Protein AF-A0A712CM48-F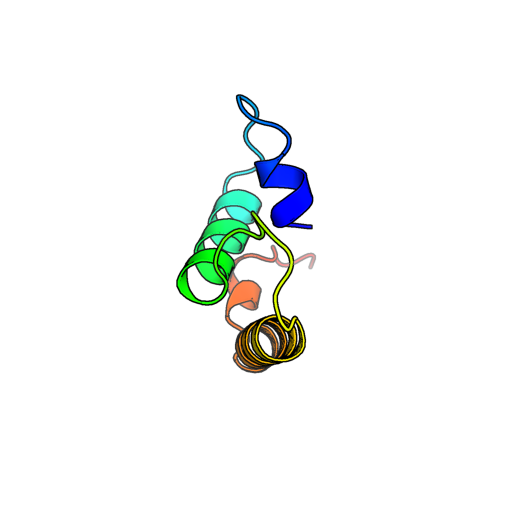1 (afdb_monomer_lite)

Foldseek 3Di:
DLLVVVVVPPDDDDPLVVVVSVVLCVLAPHCPDDDDCVSSVVSVVVCVVVVVSVVSDDPPD

Sequence (61 aa):
ACQGI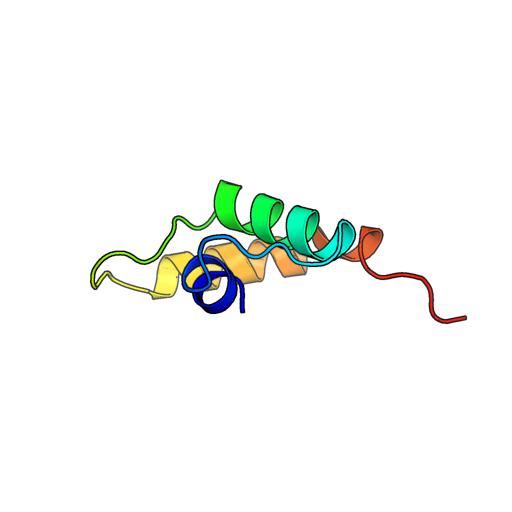DLREGLTSSPLLEQARQTLREQVAHYTQDRFFAPDIECATALLAQGALQRLVPDFM

pLDDT: mean 94.29, std 6.64, range [53.88, 98.44]

Secondary structure (DSSP, 8-state):
-HHHHHTSTT----HHHHHHHHHHHTTS----S----HHHHHHHHHHHHTTTTGGGSPP--

InterPro domains:
  IPR008948 L-Aspartase-like [SSF48557] (1-59)

Radius 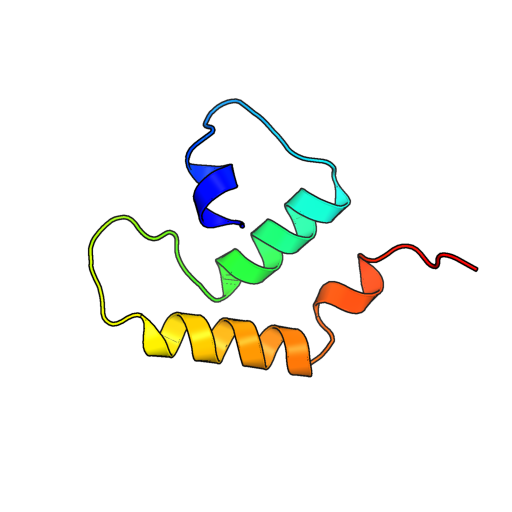of gyration: 12.67 Å; chains: 1; bounding box: 32×32×24 Å

Structure (mmCIF, N/CA/C/O backbone):
data_AF-A0A712CM48-F1
#
_entry.id   AF-A0A712CM48-F1
#
loop_
_atom_site.group_PDB
_atom_site.id
_atom_site.type_symbol
_atom_site.label_atom_id
_atom_site.label_alt_id
_atom_site.label_comp_id
_atom_site.label_asym_id
_atom_site.label_entity_id
_atom_site.label_seq_id
_atom_site.pdbx_PDB_ins_code
_atom_site.Cartn_x
_atom_site.Cartn_y
_atom_site.Cartn_z
_atom_site.occupancy
_atom_site.B_iso_or_equiv
_atom_site.auth_seq_id
_atom_site.auth_comp_id
_atom_site.auth_asym_id
_atom_site.auth_atom_id
_atom_site.pdbx_PDB_model_num
ATOM 1 N N . ALA A 1 1 ? -0.064 -2.084 3.661 1.00 90.88 1 ALA A N 1
ATOM 2 C CA . ALA A 1 1 ? -0.438 -0.863 4.411 1.00 90.88 1 ALA A CA 1
ATOM 3 C C . ALA A 1 1 ? -1.876 -0.423 4.129 1.00 90.88 1 ALA A C 1
ATOM 5 O O . ALA A 1 1 ? -2.641 -0.356 5.078 1.00 90.88 1 ALA A O 1
ATOM 6 N N . CYS A 1 2 ? -2.269 -0.185 2.869 1.00 95.62 2 CYS A N 1
ATOM 7 C CA . CYS A 1 2 ? -3.582 0.373 2.492 1.00 95.62 2 CYS A CA 1
ATOM 8 C C . CYS A 1 2 ? -4.792 -0.286 3.177 1.00 95.62 2 CYS A C 1
ATOM 10 O O . CYS A 1 2 ? -5.622 0.420 3.731 1.00 95.62 2 CYS A O 1
ATOM 12 N N . GLN A 1 3 ? -4.840 -1.620 3.248 1.00 95.62 3 GLN A N 1
ATOM 13 C CA . GLN A 1 3 ? -5.905 -2.334 3.964 1.00 95.62 3 GLN A CA 1
ATOM 14 C C . GLN A 1 3 ? -6.000 -1.936 5.446 1.00 95.62 3 GLN A C 1
ATOM 16 O O . GLN A 1 3 ? -7.087 -1.709 5.954 1.00 95.62 3 GLN A O 1
ATOM 21 N N . GLY A 1 4 ? -4.866 -1.808 6.140 1.00 95.56 4 GLY A N 1
ATOM 22 C CA . GLY A 1 4 ? -4.840 -1.392 7.544 1.00 95.56 4 GLY A CA 1
ATOM 23 C C . GLY A 1 4 ? -5.249 0.066 7.757 1.00 95.56 4 GLY A C 1
ATOM 24 O O . GLY A 1 4 ? -5.725 0.398 8.835 1.00 95.56 4 GLY A O 1
ATOM 25 N N . ILE A 1 5 ? -5.087 0.926 6.745 1.00 94.81 5 ILE A N 1
ATOM 26 C CA . ILE A 1 5 ? -5.608 2.301 6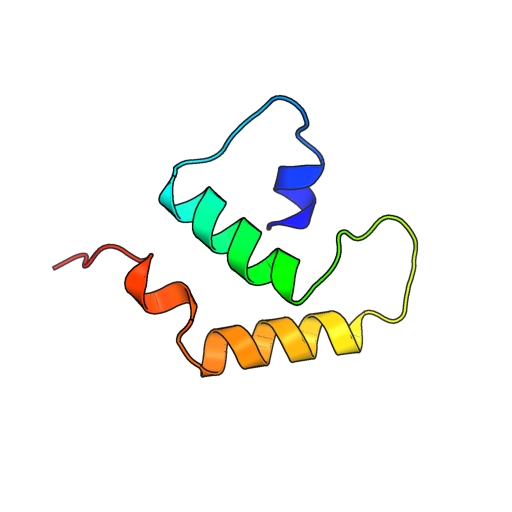.772 1.00 94.81 5 ILE A CA 1
ATOM 27 C C . ILE A 1 5 ? -7.129 2.275 6.613 1.00 94.81 5 ILE A C 1
ATOM 29 O O . ILE A 1 5 ? -7.818 2.920 7.392 1.00 94.81 5 ILE A O 1
ATOM 33 N N . ASP A 1 6 ? -7.650 1.480 5.675 1.00 94.00 6 ASP A N 1
ATOM 34 C CA . ASP A 1 6 ? -9.097 1.349 5.456 1.00 94.00 6 ASP A CA 1
ATOM 35 C C . ASP A 1 6 ? -9.832 0.854 6.716 1.00 94.00 6 ASP A C 1
ATOM 37 O O . ASP A 1 6 ? -10.937 1.296 6.999 1.00 94.00 6 ASP A O 1
ATOM 41 N N . LEU A 1 7 ? -9.199 -0.017 7.513 1.00 95.44 7 LEU A N 1
ATOM 42 C CA . LEU A 1 7 ? -9.753 -0.515 8.781 1.00 95.44 7 LEU A CA 1
ATOM 43 C C . LEU A 1 7 ? -9.789 0.539 9.906 1.00 95.44 7 LEU A C 1
ATOM 45 O O . LEU A 1 7 ? -10.336 0.278 10.975 1.00 95.44 7 LEU A O 1
ATOM 49 N N . ARG A 1 8 ? -9.193 1.718 9.700 1.00 94.50 8 ARG A N 1
ATOM 50 C CA . ARG A 1 8 ? -9.211 2.845 10.643 1.00 94.50 8 ARG A CA 1
ATOM 51 C C . ARG A 1 8 ? -10.233 3.889 10.198 1.00 94.50 8 ARG A C 1
ATOM 53 O O . ARG A 1 8 ? -9.892 5.060 10.028 1.00 94.50 8 ARG A O 1
ATOM 60 N N . GLU A 1 9 ? -11.470 3.447 9.986 1.00 84.12 9 GLU A N 1
ATOM 61 C CA . GLU A 1 9 ? -12.565 4.305 9.529 1.00 84.12 9 GLU A CA 1
ATOM 62 C C . GLU A 1 9 ? -12.681 5.594 10.361 1.00 84.12 9 GLU A C 1
ATOM 64 O O . GLU A 1 9 ? -12.524 5.594 11.583 1.00 84.12 9 GLU A O 1
ATOM 69 N N . GLY A 1 10 ? -12.930 6.715 9.679 1.00 88.12 10 GLY A N 1
ATOM 70 C CA . GLY A 1 10 ? -13.012 8.046 10.289 1.00 88.12 10 GLY A CA 1
ATOM 71 C C . GLY A 1 10 ? -11.670 8.766 10.464 1.00 88.12 10 GLY A C 1
ATOM 72 O O . GLY A 1 10 ? -11.664 9.944 10.817 1.00 88.12 10 GLY A O 1
ATOM 73 N N . LEU A 1 11 ? -10.541 8.107 10.183 1.00 93.00 11 LEU A N 1
ATOM 74 C CA . LEU A 1 11 ? -9.220 8.734 10.157 1.00 93.00 11 LEU A CA 1
ATOM 75 C C . LEU A 1 11 ? -8.708 8.875 8.722 1.00 93.00 11 LEU A C 1
ATOM 77 O O . LEU A 1 11 ? -8.944 8.020 7.873 1.00 93.00 11 LEU A O 1
ATOM 81 N N . THR A 1 12 ? -7.955 9.942 8.471 1.00 93.56 12 THR A N 1
ATOM 82 C CA . THR A 1 12 ? -7.288 10.197 7.188 1.00 93.56 12 THR A CA 1
ATOM 83 C C . THR A 1 12 ? -5.779 10.250 7.379 1.00 93.56 12 THR A C 1
ATOM 85 O O . THR A 1 12 ? -5.289 10.761 8.389 1.00 93.56 12 THR A O 1
ATOM 88 N N . SER A 1 13 ? -5.032 9.743 6.404 1.00 95.12 13 SER A N 1
ATOM 89 C CA . SER A 1 13 ? -3.582 9.902 6.328 1.00 95.12 13 SER A CA 1
ATOM 90 C C . SER A 1 13 ? -3.190 11.269 5.747 1.00 95.12 13 SER A C 1
ATOM 92 O O . SER A 1 13 ? -4.029 12.149 5.542 1.00 95.12 13 SER A O 1
ATOM 94 N N . SER A 1 14 ? -1.896 11.472 5.488 1.00 95.81 14 SER A N 1
ATOM 95 C CA . SER A 1 14 ? -1.414 12.671 4.799 1.00 95.81 14 SER A CA 1
ATOM 96 C C . SER A 1 14 ? -1.851 12.680 3.322 1.00 95.81 14 SER A C 1
ATOM 98 O O . SER A 1 14 ? -2.043 11.611 2.735 1.00 95.81 14 SER A O 1
ATOM 100 N N . PRO A 1 15 ? -1.959 13.855 2.668 1.00 95.62 15 PRO A N 1
ATOM 101 C CA . PRO A 1 15 ? -2.466 13.948 1.295 1.00 95.62 15 PRO A CA 1
ATOM 102 C C . PRO A 1 15 ? -1.731 13.072 0.267 1.00 95.62 15 PRO A C 1
ATOM 104 O O . PRO A 1 15 ? -2.365 12.510 -0.623 1.00 95.62 15 PRO A O 1
ATOM 107 N N . LEU A 1 16 ? -0.405 12.929 0.382 1.00 96.12 16 LEU A N 1
ATOM 108 C CA . LEU A 1 16 ? 0.389 12.081 -0.520 1.00 96.12 16 LEU A CA 1
ATOM 109 C C . LEU A 1 16 ? 0.129 10.587 -0.281 1.00 96.12 16 LEU A C 1
ATOM 111 O O . LEU A 1 16 ? 0.081 9.807 -1.232 1.00 96.12 16 LEU A O 1
ATOM 115 N N . LEU A 1 17 ? -0.089 10.188 0.976 1.00 96.12 17 LEU A N 1
ATOM 116 C CA . LEU A 1 17 ? -0.418 8.806 1.321 1.00 96.12 17 LEU A CA 1
ATOM 117 C C . LEU A 1 17 ? -1.848 8.439 0.912 1.00 96.12 17 LEU A C 1
ATOM 119 O O . LEU A 1 17 ? -2.068 7.317 0.462 1.00 96.12 17 LEU A O 1
ATOM 123 N N . GLU A 1 18 ? -2.800 9.372 0.988 1.00 96.69 18 GLU A N 1
ATOM 124 C CA . GLU A 1 18 ? -4.153 9.156 0.460 1.00 96.69 18 GLU A CA 1
ATOM 125 C C . GLU A 1 18 ? -4.151 8.995 -1.063 1.00 96.69 18 GLU A C 1
ATOM 127 O O . GLU A 1 18 ? -4.795 8.083 -1.578 1.00 96.69 18 GLU A O 1
ATOM 132 N N . GLN A 1 19 ? -3.353 9.793 -1.784 1.00 96.88 19 GLN A N 1
ATOM 133 C CA . GLN A 1 19 ? -3.159 9.600 -3.225 1.00 96.88 19 GLN A CA 1
ATOM 134 C C . GLN A 1 19 ? -2.558 8.226 -3.532 1.00 96.88 19 GLN A C 1
ATOM 136 O O . GLN A 1 19 ? -3.072 7.513 -4.386 1.00 96.88 19 GLN A O 1
ATOM 141 N N . ALA A 1 20 ? -1.512 7.810 -2.811 1.00 97.25 20 ALA A N 1
ATOM 142 C CA . ALA A 1 20 ? -0.912 6.491 -3.006 1.00 97.25 20 ALA A CA 1
ATOM 143 C C . ALA A 1 20 ? -1.911 5.353 -2.724 1.00 97.25 20 ALA A C 1
ATOM 145 O O . ALA A 1 20 ? -1.966 4.368 -3.466 1.00 97.25 20 ALA A O 1
ATOM 146 N N . ARG A 1 21 ? -2.730 5.498 -1.674 1.00 96.88 21 ARG A N 1
ATOM 147 C CA . ARG A 1 21 ? -3.792 4.547 -1.329 1.00 96.88 21 ARG A CA 1
ATOM 148 C C . ARG A 1 21 ? -4.837 4.460 -2.438 1.00 96.88 21 ARG A C 1
ATOM 150 O O . ARG A 1 21 ? -5.205 3.350 -2.821 1.00 96.88 21 ARG A O 1
ATOM 157 N N . GLN A 1 22 ? -5.281 5.600 -2.963 1.00 96.81 22 GLN A N 1
ATOM 158 C CA . GLN A 1 22 ? -6.259 5.661 -4.046 1.00 96.81 22 GLN A CA 1
ATOM 159 C C . GLN A 1 22 ? -5.722 5.027 -5.332 1.00 96.81 22 GLN A C 1
ATOM 161 O O . GLN A 1 22 ? -6.383 4.149 -5.879 1.00 96.81 22 GLN A O 1
ATOM 166 N N . THR A 1 23 ? -4.494 5.361 -5.738 1.00 97.44 23 THR A N 1
ATOM 167 C CA . THR A 1 23 ? -3.830 4.762 -6.908 1.00 97.44 23 THR A CA 1
ATOM 168 C C . THR A 1 23 ? -3.761 3.235 -6.808 1.00 97.44 23 THR A C 1
ATOM 170 O O . THR A 1 23 ? -4.001 2.537 -7.789 1.00 97.44 23 THR A O 1
ATOM 173 N N . LEU A 1 24 ? -3.493 2.679 -5.618 1.00 97.69 24 LEU A N 1
ATOM 174 C CA . LEU A 1 24 ? -3.555 1.227 -5.426 1.00 97.69 24 LEU A CA 1
ATOM 175 C C . LEU A 1 24 ? -4.991 0.692 -5.542 1.00 97.69 24 LEU A C 1
ATOM 177 O O . LEU A 1 24 ? -5.197 -0.364 -6.130 1.00 97.69 24 LEU A O 1
ATOM 181 N N . ARG A 1 25 ? -5.981 1.387 -4.972 1.00 97.50 25 ARG A N 1
ATOM 182 C CA . ARG A 1 25 ? -7.386 0.939 -4.924 1.00 97.50 25 ARG A CA 1
ATOM 183 C C . ARG A 1 25 ? -8.085 0.948 -6.280 1.00 97.50 25 ARG A C 1
ATOM 185 O O . ARG A 1 25 ? -9.032 0.189 -6.455 1.00 97.50 25 ARG A O 1
ATOM 192 N N . GLU A 1 26 ? -7.588 1.729 -7.234 1.00 97.19 26 GLU A N 1
ATOM 193 C CA . GLU A 1 26 ? -8.008 1.659 -8.639 1.00 97.19 26 GLU A CA 1
ATOM 194 C C . GLU A 1 26 ? -7.668 0.309 -9.292 1.00 97.19 26 GLU A C 1
ATOM 196 O O . GLU A 1 26 ? -8.340 -0.092 -10.237 1.00 97.19 26 GLU A O 1
ATOM 201 N N . GLN A 1 27 ? -6.657 -0.404 -8.780 1.00 96.31 27 GLN A N 1
ATOM 202 C CA . GLN A 1 27 ? -6.194 -1.690 -9.320 1.00 96.31 27 GLN A CA 1
ATOM 203 C C . GLN A 1 27 ? -6.497 -2.875 -8.392 1.00 96.31 27 GLN A C 1
ATOM 205 O O . GLN A 1 27 ? -6.739 -3.985 -8.854 1.00 96.31 27 GLN A O 1
ATOM 210 N N . VAL A 1 28 ? -6.480 -2.651 -7.076 1.00 97.00 28 VAL A N 1
ATOM 211 C CA . VAL A 1 28 ? -6.612 -3.683 -6.043 1.00 97.00 28 VAL A CA 1
ATOM 212 C C . VAL A 1 28 ? -7.725 -3.297 -5.079 1.00 97.00 28 VAL A C 1
ATOM 214 O O . VAL A 1 28 ? -7.549 -2.448 -4.194 1.00 97.00 28 VAL A O 1
ATOM 217 N N . ALA A 1 29 ? -8.870 -3.962 -5.219 1.00 95.69 29 ALA A N 1
ATOM 218 C CA . ALA A 1 29 ? -10.042 -3.732 -4.386 1.00 95.69 29 ALA A CA 1
ATOM 219 C C . ALA A 1 29 ? -9.760 -3.985 -2.894 1.00 95.69 29 ALA A C 1
ATOM 221 O O . ALA A 1 29 ? -8.878 -4.765 -2.518 1.00 95.69 29 ALA A O 1
ATOM 222 N N . HIS A 1 30 ? -10.551 -3.352 -2.025 1.00 95.25 30 HIS A N 1
ATOM 223 C CA . HIS A 1 30 ? -10.510 -3.619 -0.588 1.00 95.25 30 HIS A CA 1
ATOM 224 C C . HIS A 1 30 ? -10.712 -5.117 -0.296 1.00 95.25 30 HIS A C 1
ATOM 226 O O . HIS A 1 30 ? -11.462 -5.817 -0.986 1.00 95.25 30 HIS A O 1
ATOM 232 N N . TYR A 1 31 ? -10.005 -5.631 0.707 1.00 95.56 31 TYR A N 1
ATOM 233 C CA . TYR A 1 31 ? -10.057 -7.041 1.077 1.00 95.56 31 TYR A CA 1
ATOM 234 C C . TYR A 1 31 ? -11.138 -7.267 2.139 1.00 95.56 31 TYR A C 1
ATOM 236 O O . TYR A 1 31 ? -10.882 -7.136 3.331 1.00 95.56 31 TYR A O 1
ATOM 244 N N . THR A 1 32 ? -12.369 -7.536 1.697 1.00 93.19 32 THR A N 1
ATOM 245 C CA . THR A 1 32 ? -13.526 -7.772 2.583 1.00 93.19 32 THR A CA 1
ATOM 246 C C . THR A 1 32 ? -13.660 -9.224 3.032 1.00 93.19 32 THR A C 1
ATOM 248 O O . THR A 1 32 ? -14.108 -9.491 4.141 1.00 93.19 32 THR A O 1
ATOM 251 N N . GLN A 1 33 ? -13.309 -10.158 2.155 1.00 94.88 33 GLN A N 1
ATOM 252 C CA . GLN A 1 33 ? -13.427 -11.595 2.360 1.00 94.88 33 GLN A CA 1
ATOM 253 C C . GLN A 1 33 ? -12.235 -12.291 1.726 1.00 94.88 33 GLN A C 1
ATOM 255 O O . GLN A 1 33 ? -11.594 -11.735 0.825 1.00 94.88 33 GLN A O 1
ATOM 260 N N . ASP A 1 34 ? -11.988 -13.521 2.166 1.00 96.19 34 ASP A N 1
ATOM 261 C CA . ASP A 1 34 ? -10.888 -14.286 1.622 1.00 96.19 34 ASP A CA 1
ATOM 262 C C . ASP A 1 34 ? -11.063 -14.548 0.130 1.00 96.19 34 ASP A C 1
ATOM 264 O O . ASP A 1 34 ? -12.111 -14.983 -0.349 1.00 96.19 34 ASP A O 1
ATOM 268 N N . ARG A 1 35 ? -10.002 -14.248 -0.615 1.00 95.94 35 ARG A N 1
ATOM 269 C CA . ARG A 1 35 ? -9.896 -14.498 -2.050 1.00 95.94 35 ARG A CA 1
ATOM 270 C C . ARG A 1 35 ? -8.478 -14.919 -2.384 1.00 95.94 35 ARG A C 1
ATOM 272 O O . ARG A 1 35 ? -7.552 -14.724 -1.599 1.00 95.94 35 ARG A O 1
ATOM 279 N N . PHE A 1 36 ? -8.299 -15.471 -3.578 1.00 96.81 36 PHE A N 1
ATOM 280 C CA . PHE A 1 36 ? -6.963 -1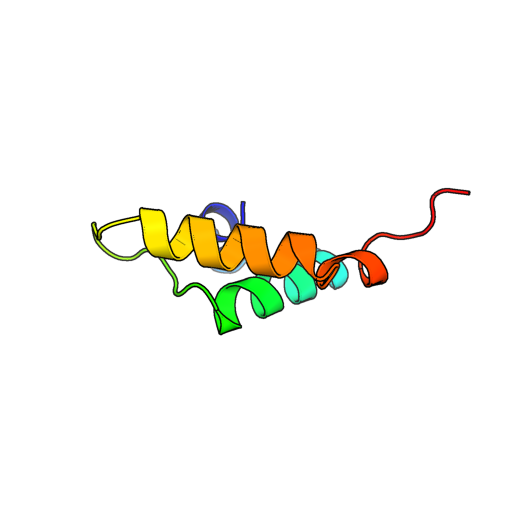5.741 -4.084 1.00 96.81 36 PHE A CA 1
ATOM 281 C C . PHE A 1 36 ? -6.179 -14.426 -4.180 1.00 96.81 36 PHE A C 1
ATOM 283 O O . PHE A 1 36 ? -6.583 -13.512 -4.892 1.00 96.81 36 PHE A O 1
ATOM 290 N N . PHE A 1 37 ? -5.095 -14.324 -3.410 1.00 95.56 37 PHE A N 1
ATOM 291 C CA . PHE A 1 37 ? -4.413 -13.052 -3.152 1.00 95.56 37 PHE A CA 1
ATOM 292 C C . PHE A 1 37 ? -3.295 -12.744 -4.160 1.00 95.56 37 PHE A C 1
ATOM 294 O O . PHE A 1 37 ? -2.864 -11.601 -4.277 1.00 95.56 37 PHE A O 1
ATOM 301 N N . ALA A 1 38 ? -2.813 -13.750 -4.900 1.00 97.94 38 ALA A N 1
ATOM 302 C CA . ALA A 1 38 ? -1.716 -13.568 -5.854 1.00 97.94 38 ALA A CA 1
ATOM 303 C C . ALA A 1 38 ? -1.996 -12.489 -6.926 1.00 97.94 38 ALA A C 1
ATOM 305 O O . ALA A 1 38 ? -1.108 -11.665 -7.135 1.00 97.94 38 ALA A O 1
ATOM 306 N N . PRO A 1 39 ? -3.205 -12.384 -7.521 1.00 97.69 39 PRO A N 1
ATOM 307 C CA . PRO A 1 39 ? -3.510 -11.333 -8.493 1.00 97.69 39 PRO A CA 1
ATOM 308 C C . PRO A 1 39 ? -3.372 -9.922 -7.907 1.00 97.69 39 PRO A C 1
ATOM 310 O O . PRO A 1 39 ? -2.858 -9.022 -8.564 1.00 97.69 39 PRO A O 1
ATOM 313 N N . ASP A 1 40 ? -3.760 -9.730 -6.642 1.00 97.81 40 ASP A N 1
ATOM 314 C CA . ASP A 1 40 ? -3.624 -8.439 -5.962 1.00 97.81 40 ASP A CA 1
ATOM 315 C C . ASP A 1 40 ? -2.149 -8.058 -5.769 1.00 97.81 40 ASP A C 1
ATOM 317 O O . ASP A 1 40 ? -1.774 -6.893 -5.929 1.00 97.81 40 ASP A O 1
ATOM 321 N N . ILE A 1 41 ? -1.301 -9.044 -5.442 1.00 97.75 41 ILE A N 1
ATOM 322 C CA . ILE A 1 41 ? 0.150 -8.853 -5.327 1.00 97.75 41 ILE A CA 1
ATOM 323 C C . ILE A 1 41 ? 0.737 -8.496 -6.692 1.00 97.75 41 ILE A C 1
ATOM 325 O O . ILE A 1 41 ? 1.474 -7.520 -6.789 1.00 97.75 41 ILE A O 1
ATOM 329 N N . GLU A 1 42 ? 0.390 -9.236 -7.744 1.00 98.44 42 GLU A N 1
ATOM 330 C CA . GLU A 1 42 ? 0.885 -9.001 -9.105 1.00 98.44 42 GLU A CA 1
ATOM 331 C C . GLU A 1 42 ? 0.519 -7.598 -9.610 1.00 98.44 42 GLU A C 1
ATOM 333 O O . GLU A 1 42 ? 1.392 -6.871 -10.094 1.00 98.44 42 GLU A O 1
ATOM 338 N N . CYS A 1 43 ? -0.733 -7.168 -9.422 1.00 97.81 43 CYS A N 1
ATOM 339 C CA . CYS A 1 43 ? -1.177 -5.812 -9.752 1.00 97.81 43 CYS A CA 1
ATOM 340 C C . CYS A 1 43 ? -0.396 -4.746 -8.971 1.00 97.81 43 CYS A C 1
ATOM 342 O O . CYS A 1 43 ? 0.074 -3.766 -9.557 1.00 97.81 43 CYS A O 1
ATOM 344 N N . ALA A 1 44 ? -0.211 -4.935 -7.661 1.00 97.94 44 ALA A N 1
ATOM 345 C CA . ALA A 1 44 ? 0.560 -4.008 -6.836 1.00 97.94 44 ALA A CA 1
ATOM 346 C C . ALA A 1 44 ? 2.036 -3.940 -7.272 1.00 97.94 44 ALA A C 1
ATOM 348 O O . ALA A 1 44 ? 2.609 -2.852 -7.355 1.00 97.94 44 ALA A O 1
ATOM 349 N N . THR A 1 45 ? 2.652 -5.078 -7.598 1.00 98.19 45 THR A N 1
ATOM 350 C CA . THR A 1 45 ? 4.029 -5.151 -8.100 1.00 98.19 45 THR A CA 1
ATOM 351 C C . THR A 1 45 ? 4.174 -4.449 -9.448 1.00 98.19 45 THR A C 1
ATOM 353 O O . THR A 1 45 ? 5.118 -3.680 -9.630 1.00 98.19 45 THR A O 1
ATOM 356 N N . ALA A 1 46 ? 3.235 -4.651 -10.376 1.00 98.00 46 ALA A N 1
ATOM 357 C CA . ALA A 1 46 ? 3.248 -3.979 -11.672 1.00 98.00 46 ALA A CA 1
ATOM 358 C C . ALA A 1 46 ? 3.147 -2.451 -11.526 1.00 98.00 46 ALA A C 1
ATOM 360 O O . ALA A 1 46 ? 3.883 -1.716 -12.185 1.00 98.00 46 ALA A O 1
ATOM 361 N N . LEU A 1 47 ? 2.297 -1.972 -10.615 1.00 97.06 47 LEU A N 1
ATOM 362 C CA . LEU A 1 47 ? 2.138 -0.548 -10.311 1.00 97.06 47 LEU A CA 1
ATOM 363 C C . LEU A 1 47 ? 3.440 0.078 -9.783 1.00 97.06 47 LEU A C 1
ATOM 365 O O . LEU A 1 47 ? 3.813 1.183 -10.182 1.00 97.06 47 LEU A O 1
ATOM 369 N N . LEU A 1 48 ? 4.171 -0.645 -8.929 1.00 96.69 48 LEU A N 1
ATOM 370 C CA . LEU A 1 48 ? 5.489 -0.220 -8.452 1.00 96.69 48 LEU A CA 1
ATOM 371 C C . LEU A 1 48 ? 6.536 -0.217 -9.571 1.00 96.69 48 LEU A C 1
ATOM 373 O O . LEU A 1 48 ? 7.294 0.745 -9.686 1.00 96.69 48 LEU A O 1
ATOM 377 N N . ALA A 1 49 ? 6.557 -1.251 -10.415 1.00 97.56 49 ALA A N 1
ATOM 378 C CA . ALA A 1 49 ? 7.492 -1.357 -11.536 1.00 97.56 49 ALA A CA 1
ATOM 379 C C . ALA A 1 49 ? 7.312 -0.228 -12.567 1.00 97.56 49 ALA A C 1
ATOM 381 O O . ALA A 1 49 ? 8.283 0.222 -13.167 1.00 97.56 49 ALA A O 1
ATOM 382 N N . GLN A 1 50 ? 6.086 0.274 -12.730 1.00 96.94 50 GLN A N 1
ATOM 383 C CA . GLN A 1 50 ? 5.773 1.434 -13.574 1.00 96.94 50 GLN A CA 1
ATOM 384 C C . GLN A 1 50 ? 6.178 2.776 -12.942 1.00 96.94 50 GLN A C 1
ATOM 386 O O . GLN A 1 50 ? 6.016 3.823 -13.563 1.00 96.94 50 GLN A O 1
ATOM 391 N N . GLY A 1 51 ? 6.663 2.774 -11.697 1.00 96.25 51 GLY A N 1
ATOM 392 C CA . GLY A 1 51 ? 7.005 3.995 -10.975 1.00 96.25 51 GLY A CA 1
ATOM 393 C C . GLY A 1 51 ? 5.789 4.841 -10.592 1.00 96.25 51 GLY A C 1
ATOM 394 O O . GLY A 1 51 ? 5.947 6.021 -10.287 1.00 96.25 51 GLY A O 1
ATOM 395 N N . ALA A 1 52 ? 4.580 4.265 -10.559 1.00 95.62 52 ALA A N 1
ATOM 396 C CA . ALA A 1 52 ? 3.330 5.013 -10.381 1.00 95.62 52 ALA A CA 1
ATOM 397 C C . ALA A 1 52 ? 3.272 5.837 -9.078 1.00 95.62 52 ALA A C 1
ATOM 399 O O . ALA A 1 52 ? 2.529 6.815 -8.990 1.00 95.62 52 ALA A O 1
ATOM 400 N N . LEU A 1 53 ? 4.069 5.464 -8.071 1.00 95.62 53 LEU A N 1
ATOM 401 C CA . LEU A 1 53 ? 4.151 6.159 -6.785 1.00 95.62 53 LEU A CA 1
ATOM 402 C C . LEU A 1 53 ? 5.373 7.080 -6.648 1.00 95.62 53 LEU A C 1
ATOM 404 O O . LEU A 1 53 ? 5.442 7.820 -5.672 1.00 95.62 53 LEU A O 1
ATOM 408 N N . GLN A 1 54 ? 6.319 7.078 -7.596 1.00 94.88 54 GLN A N 1
ATOM 409 C CA . GLN A 1 54 ? 7.579 7.834 -7.477 1.00 94.88 54 GLN A CA 1
ATOM 410 C C . GLN A 1 54 ? 7.331 9.330 -7.279 1.00 94.88 54 GLN A C 1
ATOM 412 O O . GLN A 1 54 ? 7.911 9.936 -6.388 1.00 94.88 54 GLN A O 1
ATOM 417 N N . ARG A 1 55 ? 6.381 9.903 -8.028 1.00 92.88 55 ARG A N 1
ATOM 418 C CA . ARG A 1 55 ? 6.009 11.326 -7.931 1.00 92.88 55 ARG A CA 1
ATOM 419 C C . ARG A 1 55 ? 5.440 11.747 -6.569 1.00 92.88 55 ARG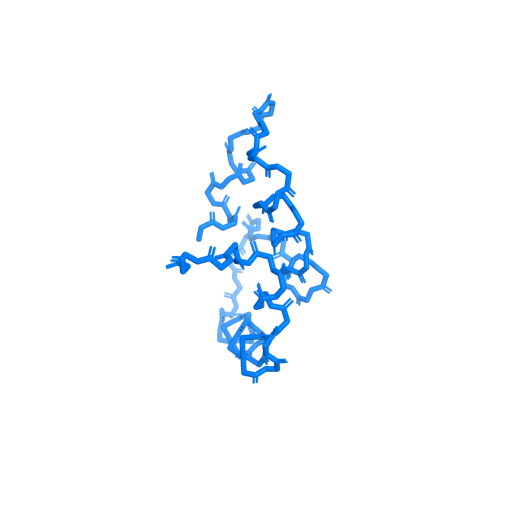 A C 1
ATOM 421 O O . ARG A 1 55 ? 5.259 12.935 -6.332 1.00 92.88 55 ARG A O 1
ATOM 428 N N . LEU A 1 56 ? 5.047 10.784 -5.734 1.00 94.94 56 LEU A N 1
ATOM 429 C CA . LEU A 1 56 ? 4.456 11.026 -4.416 1.00 94.94 56 LEU A CA 1
ATOM 430 C C . LEU A 1 56 ? 5.494 10.946 -3.297 1.00 94.94 56 LEU A C 1
ATOM 432 O O . LEU A 1 56 ? 5.183 11.293 -2.160 1.00 94.94 56 LEU A O 1
ATOM 436 N N . VAL A 1 57 ? 6.701 10.467 -3.601 1.00 92.69 57 VAL A N 1
ATOM 437 C CA . VAL A 1 57 ? 7.819 10.461 -2.665 1.00 92.69 57 VAL A CA 1
ATOM 438 C C . VAL A 1 57 ? 8.515 11.814 -2.803 1.00 92.69 57 VAL A C 1
ATOM 440 O O . VAL A 1 57 ? 8.986 12.129 -3.894 1.00 92.69 57 VAL A O 1
ATOM 443 N N . PRO A 1 58 ? 8.550 12.643 -1.745 1.00 86.06 58 PRO A N 1
ATOM 444 C CA . PRO A 1 58 ? 9.314 13.880 -1.774 1.00 86.06 58 PRO A CA 1
ATOM 445 C C . PRO A 1 58 ? 10.782 13.576 -2.065 1.00 86.06 58 PRO A C 1
ATOM 447 O O . PRO A 1 58 ? 11.319 12.597 -1.542 1.00 86.06 58 PRO A O 1
ATOM 450 N N . ASP A 1 59 ? 11.433 14.424 -2.857 1.00 85.50 59 ASP A N 1
ATOM 451 C CA . ASP A 1 59 ? 12.887 14.375 -2.958 1.00 85.50 59 ASP A CA 1
ATOM 452 C C . ASP A 1 59 ? 13.473 14.723 -1.587 1.00 85.50 59 ASP A C 1
ATOM 454 O O . ASP A 1 59 ? 13.229 15.799 -1.041 1.00 85.50 59 ASP A O 1
ATOM 458 N N . PHE A 1 60 ? 14.226 13.785 -1.021 1.00 72.69 60 PHE A N 1
ATOM 459 C CA . PHE A 1 60 ? 15.022 13.996 0.186 1.00 72.69 60 PHE A CA 1
ATOM 460 C C . PHE A 1 60 ? 16.477 14.290 -0.212 1.00 72.69 60 PHE A C 1
ATOM 462 O O . PHE A 1 60 ? 17.396 13.605 0.237 1.00 72.69 60 PHE A O 1
ATOM 469 N N . MET A 1 61 ? 16.663 15.258 -1.114 1.00 53.88 61 MET A N 1
ATOM 470 C CA . MET A 1 61 ? 17.955 15.908 -1.380 1.00 53.88 61 MET A CA 1
ATOM 471 C C . MET A 1 61 ? 18.056 17.193 -0.566 1.00 53.88 61 MET A C 1
ATOM 473 O O . MET A 1 61 ? 19.172 17.470 -0.078 1.00 53.88 61 MET A O 1
#

Organism: Salmonella enterica I (NCBI:txid59201)